Protein AF-A0AAJ0UGJ3-F1 (afdb_monomer_lite)

Radius of gyration: 29.84 Å; chains: 1; bounding box: 65×27×84 Å

Sequence (105 aa):
MFNHPEITAAAIIGGCTIVASVIAALAAAIIGKQFRNQELLKSDLKEALSDIEFLLHVEKEHGEIHRENFGQSKIRVVRAKVKQAGFFWSQRFTPGRAKNLRSIM

Structure (mmCIF, N/CA/C/O backbone):
data_AF-A0AAJ0UGJ3-F1
#
_entry.id   AF-A0AAJ0UGJ3-F1
#
loop_
_atom_site.group_PDB
_atom_site.id
_atom_site.type_symbol
_atom_site.label_atom_id
_atom_site.label_alt_id
_atom_site.label_comp_id
_atom_site.label_asym_id
_atom_site.label_entity_id
_atom_site.label_seq_id
_atom_site.pdbx_PDB_ins_code
_atom_site.Cartn_x
_atom_site.Cartn_y
_atom_site.Cartn_z
_atom_site.occupancy
_atom_site.B_iso_or_equiv
_atom_site.auth_seq_id
_atom_site.auth_comp_id
_atom_site.auth_asym_id
_atom_site.auth_atom_id
_atom_site.pdbx_PDB_model_num
ATOM 1 N N . MET A 1 1 ? 39.601 -6.657 -56.719 1.00 51.56 1 MET A N 1
ATOM 2 C CA . MET A 1 1 ? 38.238 -6.236 -56.326 1.00 51.56 1 MET A CA 1
ATOM 3 C C . MET A 1 1 ? 38.067 -6.040 -54.808 1.00 51.56 1 MET A C 1
ATOM 5 O O . MET A 1 1 ? 36.960 -5.771 -54.382 1.00 51.56 1 MET A O 1
ATOM 9 N N . PHE A 1 2 ? 39.136 -6.035 -53.997 1.00 54.94 2 PHE A N 1
ATOM 10 C CA . PHE A 1 2 ? 39.098 -5.554 -52.605 1.00 54.94 2 PHE A CA 1
ATOM 11 C C . PHE A 1 2 ? 40.449 -4.907 -52.260 1.00 54.94 2 PHE A C 1
ATOM 13 O O . PHE A 1 2 ? 41.313 -5.585 -51.734 1.00 54.94 2 PHE A O 1
ATOM 20 N N . ASN A 1 3 ? 40.678 -3.648 -52.647 1.00 58.25 3 ASN A N 1
ATOM 21 C CA . ASN A 1 3 ? 41.900 -2.889 -52.303 1.00 58.25 3 ASN A CA 1
ATOM 22 C C . ASN A 1 3 ? 41.591 -1.392 -52.079 1.00 58.25 3 ASN A C 1
ATOM 24 O O . ASN A 1 3 ? 42.433 -0.537 -52.325 1.00 58.25 3 ASN A O 1
ATOM 28 N N . HIS A 1 4 ? 40.368 -1.079 -51.640 1.00 64.69 4 HIS A N 1
ATOM 29 C CA . HIS A 1 4 ? 39.954 0.278 -51.278 1.00 64.69 4 HIS A CA 1
ATOM 30 C C . HIS A 1 4 ? 39.669 0.303 -49.776 1.00 64.69 4 HIS A C 1
ATOM 32 O O . HIS A 1 4 ? 38.556 -0.060 -49.373 1.00 64.69 4 HIS A O 1
ATOM 38 N N . PRO A 1 5 ? 40.673 0.640 -48.943 1.00 74.31 5 PRO A N 1
ATOM 39 C CA . PRO A 1 5 ? 40.541 0.617 -47.488 1.00 74.31 5 PRO A CA 1
ATOM 40 C C . PRO A 1 5 ? 39.367 1.483 -47.007 1.00 74.31 5 PRO A C 1
ATOM 42 O O . PRO A 1 5 ? 38.689 1.115 -46.047 1.00 74.31 5 PRO A O 1
ATOM 45 N N . GLU A 1 6 ? 39.053 2.559 -47.732 1.00 80.25 6 GLU A N 1
ATOM 46 C CA . GLU A 1 6 ? 37.881 3.410 -47.527 1.00 80.25 6 GLU A CA 1
ATOM 47 C C . GLU A 1 6 ? 36.536 2.661 -47.606 1.00 80.25 6 GLU A C 1
ATOM 49 O O . GLU A 1 6 ? 35.673 2.869 -46.752 1.00 80.25 6 GLU A O 1
ATOM 54 N N . ILE A 1 7 ? 36.350 1.747 -48.566 1.00 77.75 7 ILE A N 1
ATOM 55 C CA . ILE A 1 7 ? 35.082 1.015 -48.748 1.00 77.75 7 ILE A CA 1
ATOM 56 C C . ILE A 1 7 ? 34.905 -0.027 -47.639 1.00 77.75 7 ILE A C 1
ATOM 58 O O . ILE A 1 7 ? 33.819 -0.171 -47.077 1.00 77.75 7 ILE A O 1
ATOM 62 N N . THR A 1 8 ? 35.982 -0.727 -47.274 1.00 77.00 8 THR A N 1
ATOM 63 C CA . THR A 1 8 ? 35.961 -1.691 -46.165 1.00 77.00 8 THR A CA 1
ATOM 64 C C . THR A 1 8 ? 35.749 -1.009 -44.816 1.00 77.00 8 THR A C 1
ATOM 66 O O . THR A 1 8 ? 34.979 -1.509 -43.998 1.00 77.00 8 THR A O 1
ATOM 69 N N . ALA A 1 9 ? 36.363 0.157 -44.594 1.00 77.88 9 ALA A N 1
ATOM 70 C CA . ALA A 1 9 ? 36.169 0.933 -43.375 1.00 77.88 9 ALA A CA 1
ATOM 71 C C . ALA A 1 9 ? 34.728 1.445 -43.263 1.00 77.88 9 ALA A C 1
ATOM 73 O O . ALA A 1 9 ? 34.108 1.287 -42.214 1.00 77.88 9 ALA A O 1
ATOM 74 N N . ALA A 1 10 ? 34.161 1.984 -44.348 1.00 80.12 10 ALA A N 1
ATOM 75 C CA . ALA A 1 10 ? 32.776 2.446 -44.374 1.00 80.12 10 ALA A CA 1
ATOM 76 C C . ALA A 1 10 ? 31.776 1.311 -44.090 1.00 80.12 10 ALA A C 1
ATOM 78 O O . ALA A 1 10 ? 30.838 1.499 -43.316 1.00 80.12 10 ALA A O 1
ATOM 79 N N . ALA A 1 11 ? 32.002 0.119 -44.654 1.00 77.75 11 ALA A N 1
ATOM 80 C CA . ALA A 1 11 ? 31.159 -1.049 -44.405 1.00 77.75 11 ALA A CA 1
ATOM 81 C C . ALA A 1 11 ? 31.224 -1.521 -42.940 1.00 77.75 11 ALA A C 1
ATOM 83 O O . ALA A 1 11 ? 30.188 -1.808 -42.339 1.00 77.75 11 ALA A O 1
ATOM 84 N N . ILE A 1 12 ? 32.422 -1.557 -42.344 1.00 81.12 12 ILE A N 1
ATOM 85 C CA . ILE A 1 12 ? 32.609 -1.940 -40.937 1.00 81.12 12 ILE A CA 1
ATOM 86 C C . ILE A 1 12 ? 31.976 -0.903 -40.006 1.00 81.12 12 ILE A C 1
ATOM 88 O O . ILE A 1 12 ? 31.228 -1.270 -39.103 1.00 81.12 12 ILE A O 1
ATOM 92 N N . ILE A 1 13 ? 32.230 0.388 -40.234 1.00 83.12 13 ILE A N 1
ATOM 93 C CA . ILE A 1 13 ? 31.678 1.471 -39.412 1.00 83.12 13 ILE A CA 1
ATOM 94 C C . ILE A 1 13 ? 30.151 1.468 -39.499 1.00 83.12 13 ILE A C 1
ATOM 96 O O . ILE A 1 13 ? 29.490 1.452 -38.463 1.00 83.12 13 ILE A O 1
ATOM 100 N N . GLY A 1 14 ? 29.590 1.397 -40.711 1.00 78.50 14 GLY A N 1
ATOM 101 C CA . GLY A 1 14 ? 28.144 1.324 -40.917 1.00 78.50 14 GLY A CA 1
ATOM 102 C C . GLY A 1 14 ? 27.510 0.124 -40.209 1.00 78.50 14 GLY A C 1
ATOM 103 O O . GLY A 1 14 ? 26.506 0.281 -39.513 1.00 78.50 14 GLY A O 1
ATOM 104 N N . GLY A 1 15 ? 28.132 -1.057 -40.302 1.00 77.69 15 GLY A N 1
ATOM 105 C CA . GLY A 1 15 ? 27.693 -2.253 -39.578 1.00 77.69 15 GLY A CA 1
ATOM 106 C C . GLY A 1 15 ? 27.736 -2.081 -38.056 1.00 77.69 15 GLY A C 1
ATOM 107 O O . GLY A 1 15 ? 26.755 -2.371 -37.369 1.00 77.69 15 GLY A O 1
ATOM 108 N N . CYS A 1 16 ? 28.833 -1.540 -37.520 1.00 79.88 16 CYS A N 1
ATOM 109 C CA . CYS A 1 16 ? 28.991 -1.274 -36.090 1.00 79.88 16 CYS A CA 1
ATOM 110 C C . CYS A 1 16 ? 27.965 -0.264 -35.559 1.00 79.88 16 CYS A C 1
ATOM 112 O O . CYS A 1 16 ? 27.436 -0.455 -34.466 1.00 79.88 16 CYS A O 1
ATOM 114 N N . THR A 1 17 ? 27.637 0.786 -36.317 1.00 85.44 17 THR A N 1
ATOM 115 C CA . THR A 1 17 ? 26.633 1.783 -35.912 1.00 85.44 17 THR A CA 1
ATOM 116 C C . THR A 1 17 ? 25.231 1.179 -35.826 1.00 85.44 17 THR A C 1
ATOM 118 O O . THR A 1 17 ? 24.498 1.453 -34.872 1.00 85.44 17 THR A O 1
ATOM 121 N N . ILE A 1 18 ? 24.865 0.307 -36.770 1.00 85.88 18 ILE A N 1
ATOM 122 C CA . ILE A 1 18 ? 23.572 -0.388 -36.741 1.00 85.88 18 ILE A CA 1
ATOM 123 C C . ILE A 1 18 ? 23.496 -1.289 -35.505 1.00 85.88 18 ILE A C 1
ATOM 125 O O . ILE A 1 18 ? 22.551 -1.184 -34.727 1.00 85.88 18 ILE A O 1
ATOM 129 N N . VAL A 1 19 ? 24.522 -2.102 -35.252 1.00 86.00 19 VAL A N 1
ATOM 130 C CA . VAL A 1 19 ? 24.551 -2.988 -34.077 1.00 86.00 19 VAL A CA 1
ATOM 131 C C . VAL A 1 19 ? 24.521 -2.189 -32.768 1.00 86.00 19 VAL A C 1
ATOM 133 O O . VAL A 1 19 ? 23.750 -2.517 -31.865 1.00 86.00 19 VAL A O 1
ATOM 136 N N . ALA A 1 20 ? 25.289 -1.101 -32.670 1.00 87.38 20 ALA A N 1
ATOM 137 C CA . ALA A 1 20 ? 25.303 -0.239 -31.491 1.00 87.38 20 ALA A CA 1
ATOM 138 C C . ALA A 1 20 ? 23.930 0.396 -31.212 1.00 87.38 20 ALA A C 1
ATOM 140 O O . ALA A 1 20 ? 23.488 0.425 -30.063 1.00 87.38 20 ALA A O 1
ATOM 141 N N . SER A 1 21 ? 23.226 0.857 -32.250 1.00 88.69 21 SER A N 1
ATOM 142 C CA . SER A 1 21 ? 21.887 1.441 -32.093 1.00 88.69 21 SER A CA 1
ATOM 143 C C . SER A 1 21 ? 20.841 0.414 -31.649 1.00 88.69 21 SER A C 1
ATOM 145 O O . SER A 1 21 ? 20.018 0.720 -30.787 1.00 88.69 21 SER A O 1
ATOM 147 N N . VAL A 1 22 ? 20.918 -0.827 -32.144 1.00 90.00 22 VAL A N 1
ATOM 148 C CA . VAL A 1 22 ? 20.054 -1.930 -31.693 1.00 90.00 22 VAL A CA 1
ATOM 149 C C . VAL A 1 22 ? 20.295 -2.244 -30.214 1.00 90.00 22 VAL A C 1
ATOM 151 O O . VAL A 1 22 ? 19.339 -2.364 -29.448 1.00 90.00 22 VAL A O 1
ATOM 154 N N . ILE A 1 23 ? 21.556 -2.316 -29.782 1.00 88.62 23 ILE A N 1
ATOM 155 C CA . ILE A 1 23 ? 21.903 -2.563 -28.374 1.00 88.62 23 ILE A CA 1
ATOM 156 C C . ILE A 1 23 ? 21.406 -1.419 -27.480 1.00 88.62 23 ILE A C 1
ATOM 158 O O . ILE A 1 23 ? 20.802 -1.674 -26.438 1.00 88.62 23 ILE A O 1
ATOM 162 N N . ALA A 1 24 ? 21.601 -0.165 -27.894 1.00 88.62 24 ALA A N 1
ATOM 163 C CA . ALA A 1 24 ? 21.127 1.000 -27.151 1.00 88.62 24 ALA A CA 1
ATOM 164 C C . ALA A 1 24 ? 19.593 1.025 -27.024 1.00 88.62 24 ALA A C 1
ATOM 166 O O . ALA A 1 24 ? 19.070 1.281 -25.939 1.00 88.62 24 ALA A O 1
ATOM 167 N N . ALA A 1 25 ? 18.868 0.696 -28.097 1.00 89.62 25 ALA A N 1
ATOM 168 C CA . ALA A 1 25 ? 17.409 0.612 -28.080 1.00 89.62 25 ALA A CA 1
ATOM 169 C C . ALA A 1 25 ? 16.908 -0.496 -27.139 1.00 89.62 25 ALA A C 1
ATOM 171 O O . ALA A 1 25 ? 15.976 -0.278 -26.363 1.00 89.62 25 ALA A O 1
ATOM 172 N N . LEU A 1 26 ? 17.557 -1.666 -27.152 1.00 86.88 26 LEU A N 1
ATOM 173 C CA . LEU A 1 26 ? 17.239 -2.764 -26.236 1.00 86.88 26 LEU A CA 1
ATOM 174 C C . LEU A 1 26 ? 17.512 -2.382 -24.776 1.00 86.88 26 LEU A C 1
ATOM 176 O O . LEU A 1 26 ? 16.669 -2.629 -23.911 1.00 86.88 26 LEU A O 1
ATOM 180 N N . ALA A 1 27 ? 18.646 -1.735 -24.497 1.00 85.62 27 ALA A N 1
ATOM 181 C CA . ALA A 1 27 ? 18.975 -1.251 -23.160 1.00 85.62 27 ALA A CA 1
ATOM 182 C C . ALA A 1 27 ? 17.935 -0.235 -22.660 1.00 85.62 27 ALA A C 1
ATOM 184 O O . ALA A 1 27 ? 17.404 -0.389 -21.559 1.00 85.62 27 ALA A O 1
ATOM 185 N N . ALA A 1 28 ? 17.572 0.749 -23.488 1.00 85.94 28 ALA A N 1
ATOM 186 C CA . ALA A 1 28 ? 16.547 1.737 -23.163 1.00 85.94 28 ALA A CA 1
ATOM 187 C C . ALA A 1 28 ? 15.171 1.092 -22.918 1.00 85.94 28 ALA A C 1
ATOM 189 O O . ALA A 1 28 ? 14.470 1.482 -21.986 1.00 85.94 28 ALA A O 1
ATOM 190 N N . ALA A 1 29 ? 14.799 0.070 -23.694 1.00 85.12 29 ALA A N 1
ATOM 191 C CA . ALA A 1 29 ? 13.538 -0.648 -23.515 1.00 85.12 29 ALA A CA 1
ATOM 192 C C . ALA A 1 29 ? 13.484 -1.425 -22.186 1.00 85.12 29 ALA A C 1
ATOM 194 O O . ALA A 1 29 ? 12.471 -1.383 -21.481 1.00 85.12 29 ALA A O 1
ATOM 195 N N . ILE A 1 30 ? 14.571 -2.112 -21.818 1.00 85.94 30 ILE A N 1
ATOM 196 C CA . ILE A 1 30 ? 14.662 -2.865 -20.556 1.00 85.94 30 ILE A CA 1
ATOM 197 C C . ILE A 1 30 ? 14.619 -1.907 -19.363 1.00 85.94 30 ILE A C 1
ATOM 199 O O . ILE A 1 30 ? 13.829 -2.103 -18.436 1.00 85.94 30 ILE A O 1
ATOM 203 N N . ILE A 1 31 ? 15.431 -0.852 -19.411 1.00 85.88 31 ILE A N 1
ATOM 204 C CA . ILE A 1 31 ? 15.518 0.159 -18.358 1.00 85.88 31 ILE A CA 1
ATOM 205 C C . ILE A 1 31 ? 14.176 0.889 -18.212 1.00 85.88 31 ILE A C 1
ATOM 207 O O . ILE A 1 31 ? 13.645 0.994 -17.106 1.00 85.88 31 ILE A O 1
ATOM 211 N N . GLY A 1 32 ? 13.562 1.307 -19.322 1.00 80.62 32 GLY A N 1
ATOM 212 C CA . GLY A 1 32 ? 12.257 1.968 -19.323 1.00 80.62 32 GLY A CA 1
ATOM 213 C C . GLY A 1 32 ? 11.148 1.100 -18.724 1.00 80.62 32 GLY A C 1
ATOM 214 O O . GLY A 1 32 ? 10.324 1.592 -17.952 1.00 80.62 32 GLY A O 1
ATOM 215 N N . LYS A 1 33 ? 11.152 -0.214 -18.997 1.00 79.69 33 LYS A N 1
ATOM 216 C CA . LYS A 1 33 ? 10.201 -1.152 -18.378 1.00 79.69 33 LYS A CA 1
ATOM 217 C C . LYS A 1 33 ? 10.398 -1.250 -16.863 1.00 79.69 33 LYS A C 1
ATOM 219 O O . LYS A 1 33 ? 9.406 -1.294 -16.138 1.00 79.69 33 LYS A O 1
ATOM 224 N N . GLN A 1 34 ? 11.643 -1.275 -16.381 1.00 83.62 34 GLN A N 1
ATOM 225 C CA . GLN A 1 34 ? 11.919 -1.302 -14.942 1.00 83.62 34 GLN A CA 1
ATOM 226 C C . GLN A 1 34 ? 11.450 -0.023 -14.248 1.00 83.62 34 GLN A C 1
ATOM 228 O O . GLN A 1 34 ? 10.755 -0.118 -13.239 1.00 83.62 34 GLN A O 1
ATOM 233 N N . PHE A 1 35 ? 11.757 1.151 -14.806 1.00 82.50 35 PHE A N 1
ATOM 234 C CA . PHE A 1 35 ? 11.309 2.426 -14.241 1.00 82.50 35 PHE A CA 1
ATOM 235 C C . PHE A 1 35 ? 9.785 2.529 -14.188 1.00 82.50 35 PHE A C 1
ATOM 237 O O . PHE A 1 35 ? 9.236 2.841 -13.134 1.00 82.50 35 PHE A O 1
ATOM 244 N N . ARG A 1 36 ? 9.092 2.168 -15.275 1.00 82.62 36 ARG A N 1
ATOM 245 C CA . ARG A 1 36 ? 7.624 2.172 -15.302 1.00 82.62 36 ARG A CA 1
ATOM 246 C C . ARG A 1 36 ? 7.031 1.219 -14.267 1.00 82.62 36 ARG A C 1
ATOM 248 O O . ARG A 1 36 ? 6.105 1.589 -13.559 1.00 82.62 36 ARG A O 1
ATOM 255 N N . ASN A 1 37 ? 7.568 0.005 -14.149 1.00 83.75 37 ASN A N 1
ATOM 256 C CA . ASN A 1 37 ? 7.097 -0.941 -13.138 1.00 83.75 37 ASN A CA 1
ATOM 257 C C . ASN A 1 37 ? 7.328 -0.413 -11.715 1.00 83.75 37 ASN A C 1
ATOM 259 O O . ASN A 1 37 ? 6.467 -0.588 -10.862 1.00 83.75 37 ASN A O 1
ATOM 263 N N . GLN A 1 38 ? 8.457 0.251 -11.450 1.00 85.81 38 GLN A N 1
ATOM 264 C CA . GLN A 1 38 ? 8.706 0.877 -10.149 1.00 85.81 38 GLN A CA 1
ATOM 265 C C . GLN A 1 38 ? 7.734 2.021 -9.860 1.00 85.81 38 GLN A C 1
ATOM 267 O O . GLN A 1 38 ? 7.292 2.162 -8.725 1.00 85.81 38 GLN A O 1
ATOM 272 N N . GLU A 1 39 ? 7.414 2.841 -10.856 1.00 86.62 39 GLU A N 1
ATOM 273 C CA . GLU A 1 39 ? 6.466 3.943 -10.707 1.00 86.62 39 GLU A CA 1
ATOM 274 C C . GLU A 1 39 ? 5.049 3.433 -10.430 1.00 86.62 39 GLU A C 1
ATOM 276 O O . GLU A 1 39 ? 4.406 3.912 -9.498 1.00 86.62 39 GLU A O 1
ATOM 281 N N . LEU A 1 40 ? 4.619 2.388 -11.144 1.00 87.38 40 LEU A N 1
ATOM 282 C CA . LEU A 1 40 ? 3.356 1.696 -10.875 1.00 87.38 40 LEU A CA 1
ATOM 283 C C . LEU A 1 40 ? 3.331 1.118 -9.454 1.00 87.38 40 LEU A C 1
ATOM 285 O O . LEU A 1 40 ? 2.438 1.449 -8.686 1.00 87.38 40 LEU A O 1
ATOM 289 N N . LEU A 1 41 ? 4.365 0.371 -9.045 1.00 88.06 41 LEU A N 1
ATOM 290 C CA . LEU A 1 41 ? 4.452 -0.165 -7.679 1.00 88.06 41 LEU A CA 1
ATOM 291 C C . LEU A 1 41 ? 4.442 0.937 -6.608 1.00 88.06 41 LEU A C 1
ATOM 293 O O . LEU A 1 41 ? 3.879 0.745 -5.532 1.00 88.06 41 LEU A O 1
ATOM 297 N N . LYS A 1 42 ? 5.081 2.085 -6.866 1.00 84.75 42 LYS A N 1
ATOM 298 C CA . LYS A 1 42 ? 5.053 3.239 -5.954 1.00 84.75 42 LYS A CA 1
ATOM 299 C C . LYS A 1 42 ? 3.656 3.850 -5.871 1.00 84.75 42 LYS A C 1
ATOM 301 O O . LYS A 1 42 ? 3.254 4.248 -4.780 1.00 84.75 42 LYS A O 1
ATOM 306 N N . SER A 1 43 ? 2.945 3.927 -6.995 1.00 85.88 43 SER A N 1
ATOM 307 C CA . SER A 1 43 ? 1.560 4.397 -7.046 1.00 85.88 43 SER A CA 1
ATOM 308 C C . SER A 1 43 ? 0.645 3.475 -6.245 1.00 85.88 43 SER A C 1
ATOM 310 O O . SER A 1 43 ? -0.005 3.940 -5.311 1.00 85.88 43 SER A O 1
ATOM 312 N N . ASP A 1 44 ? 0.694 2.170 -6.518 1.00 84.81 44 ASP A N 1
ATOM 313 C CA . ASP A 1 44 ? -0.110 1.159 -5.826 1.00 84.81 44 ASP A CA 1
ATOM 314 C C . ASP A 1 44 ? 0.184 1.154 -4.319 1.00 84.81 44 ASP A C 1
ATOM 316 O O . ASP A 1 44 ? -0.719 1.090 -3.487 1.00 84.81 44 ASP A O 1
ATOM 320 N N . LEU A 1 45 ? 1.462 1.282 -3.937 1.00 85.62 45 LEU A N 1
ATOM 321 C CA . LEU A 1 45 ? 1.852 1.392 -2.533 1.00 85.62 45 LEU A CA 1
ATOM 322 C C . LEU A 1 45 ? 1.275 2.656 -1.888 1.00 85.62 45 LEU A C 1
ATOM 324 O O . LEU A 1 45 ? 0.810 2.599 -0.751 1.00 85.62 45 LEU A O 1
ATOM 328 N N . LYS A 1 46 ? 1.318 3.800 -2.578 1.00 83.75 46 LYS A N 1
ATOM 329 C CA . LYS A 1 46 ? 0.769 5.060 -2.064 1.00 83.75 46 LYS A CA 1
ATOM 330 C C . LYS A 1 46 ? -0.741 4.956 -1.850 1.00 83.75 46 LYS A C 1
ATOM 332 O O . LYS A 1 46 ? -1.221 5.400 -0.808 1.00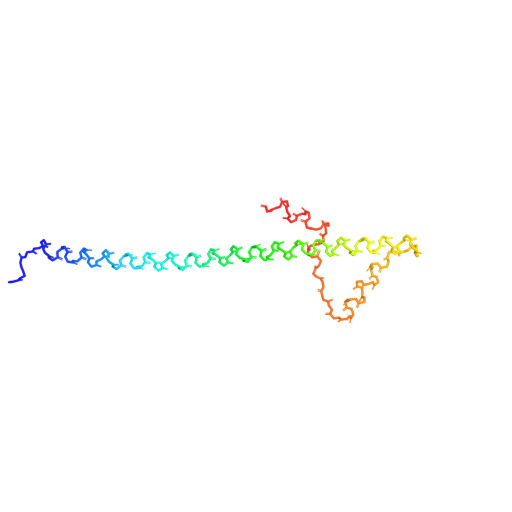 83.75 46 LYS A O 1
ATOM 337 N N . GLU A 1 47 ? -1.459 4.364 -2.798 1.00 83.50 47 GLU A N 1
ATOM 338 C CA . GLU A 1 47 ? -2.900 4.120 -2.705 1.00 83.50 47 GLU A CA 1
ATOM 339 C C . GLU A 1 47 ? -3.223 3.189 -1.530 1.00 83.50 47 GLU A C 1
ATOM 341 O O . GLU A 1 47 ? -3.956 3.578 -0.622 1.00 83.50 47 GLU A O 1
ATOM 346 N N . ALA A 1 48 ? -2.543 2.043 -1.432 1.00 84.75 48 ALA A N 1
ATOM 347 C CA . ALA A 1 48 ? -2.720 1.110 -0.322 1.00 84.75 48 ALA A CA 1
ATOM 348 C C . ALA A 1 48 ? -2.415 1.740 1.052 1.00 84.75 48 ALA A C 1
ATOM 350 O O . ALA A 1 48 ? -3.099 1.463 2.038 1.00 84.75 48 ALA A O 1
ATOM 351 N N . LEU A 1 49 ? -1.390 2.595 1.149 1.00 84.25 49 LEU A N 1
ATOM 352 C CA . LEU A 1 49 ? -1.081 3.318 2.386 1.00 84.25 49 LEU A CA 1
ATOM 353 C C . LEU A 1 49 ? -2.167 4.336 2.748 1.00 84.25 49 LEU A C 1
ATOM 355 O O . LEU A 1 49 ? -2.492 4.462 3.930 1.00 84.25 49 LEU A O 1
ATOM 359 N N . SER A 1 50 ? -2.722 5.034 1.755 1.00 82.31 50 SER A N 1
ATOM 360 C CA . SER A 1 50 ? -3.840 5.964 1.938 1.00 82.31 50 SER A CA 1
ATOM 361 C C . SER A 1 50 ? -5.087 5.237 2.441 1.00 82.31 50 SER A C 1
ATOM 363 O O . SER A 1 50 ? -5.706 5.674 3.411 1.00 82.31 50 SER A O 1
ATOM 365 N N . ASP A 1 51 ? -5.409 4.084 1.859 1.00 86.81 51 ASP A N 1
ATOM 366 C CA . ASP A 1 51 ? -6.551 3.270 2.277 1.00 86.81 51 ASP A CA 1
ATOM 367 C C . ASP A 1 51 ? -6.379 2.727 3.697 1.00 86.81 51 ASP A C 1
ATOM 369 O O . ASP A 1 51 ? -7.299 2.785 4.514 1.00 86.81 51 ASP A O 1
ATOM 373 N N . ILE A 1 52 ? -5.179 2.249 4.041 1.00 86.62 52 ILE A N 1
ATOM 374 C CA . ILE A 1 52 ? -4.868 1.825 5.412 1.00 86.62 52 ILE A CA 1
ATOM 375 C C . ILE A 1 52 ? -5.025 3.000 6.387 1.00 86.62 52 ILE A C 1
ATOM 377 O O . ILE A 1 52 ? -5.589 2.826 7.469 1.00 86.62 52 ILE A O 1
ATOM 381 N N . GLU A 1 53 ? -4.546 4.194 6.027 1.00 84.69 53 GLU A N 1
ATOM 382 C CA . GLU A 1 53 ? -4.698 5.402 6.842 1.00 84.69 53 GLU A CA 1
ATOM 383 C C . GLU A 1 53 ? -6.176 5.758 7.048 1.00 84.69 53 GLU A C 1
ATOM 385 O O . GLU A 1 53 ? -6.582 6.026 8.183 1.00 84.69 53 GLU A O 1
ATOM 390 N N . PHE A 1 54 ? -6.991 5.687 5.996 1.00 86.69 54 PHE A N 1
ATOM 391 C CA . PHE A 1 54 ? -8.435 5.886 6.076 1.00 86.69 54 PHE A CA 1
ATOM 392 C C . PHE A 1 54 ? -9.101 4.865 7.009 1.00 86.69 54 PHE A C 1
ATOM 394 O O . PHE A 1 54 ? -9.790 5.254 7.952 1.00 86.69 54 PHE A O 1
ATOM 401 N N . LEU A 1 55 ? -8.843 3.565 6.826 1.00 88.50 55 LEU A N 1
ATOM 402 C CA . LEU A 1 55 ? -9.422 2.500 7.656 1.00 88.50 55 LEU A CA 1
ATOM 403 C C . LEU A 1 55 ? -9.049 2.636 9.138 1.00 88.50 55 LEU A C 1
ATOM 405 O O . LEU A 1 55 ? -9.856 2.334 10.018 1.00 88.50 55 LEU A O 1
ATOM 409 N N . LEU A 1 56 ? -7.844 3.124 9.434 1.00 87.38 56 LEU A N 1
ATOM 410 C CA . LEU A 1 56 ? -7.413 3.381 10.809 1.00 87.38 56 LEU A CA 1
ATOM 411 C C . LEU A 1 56 ? -8.131 4.573 11.440 1.00 87.38 56 LEU A C 1
ATOM 413 O O . LEU A 1 56 ? -8.401 4.547 12.643 1.00 87.38 56 LEU A O 1
ATOM 417 N N . HIS A 1 57 ? -8.459 5.597 10.652 1.00 87.56 57 HIS A N 1
ATOM 418 C CA . HIS A 1 57 ? -9.315 6.688 11.111 1.00 87.56 57 HIS A CA 1
ATOM 419 C C . HIS A 1 57 ? -10.753 6.209 11.323 1.00 87.56 57 HIS A C 1
ATOM 421 O O . HIS A 1 57 ? -11.321 6.500 12.371 1.00 87.56 57 HIS A O 1
ATOM 427 N N . VAL A 1 58 ? -11.302 5.396 10.414 1.00 89.19 58 VAL A N 1
ATOM 428 C CA . VAL A 1 58 ? -12.626 4.774 10.591 1.00 89.19 58 VAL A CA 1
ATOM 429 C C . VAL A 1 58 ? -12.683 3.963 11.884 1.00 89.19 58 VAL A C 1
ATOM 431 O O . VAL A 1 58 ? -13.621 4.113 12.660 1.00 89.19 58 VAL A O 1
ATOM 434 N N . GLU A 1 59 ? -11.671 3.138 12.169 1.00 89.44 59 GLU A N 1
ATOM 435 C CA . GLU A 1 59 ? -11.618 2.362 13.413 1.00 89.44 59 GLU A CA 1
ATOM 436 C C . GLU A 1 59 ? -11.586 3.263 14.657 1.00 89.44 59 GLU A C 1
ATOM 438 O O . GLU A 1 59 ? -12.233 2.957 15.664 1.00 89.44 59 GLU A O 1
ATOM 443 N N . LYS A 1 60 ? -10.840 4.373 14.596 1.00 88.44 60 LYS A N 1
ATOM 444 C CA . LYS A 1 60 ? -10.763 5.352 15.684 1.00 88.44 60 LYS A CA 1
ATOM 445 C C . LYS A 1 60 ? -12.128 5.992 15.938 1.00 88.44 60 LYS A C 1
ATOM 447 O O . LYS A 1 60 ? -12.597 5.933 17.071 1.00 88.44 60 LYS A O 1
ATOM 452 N N . GLU A 1 61 ? -12.765 6.536 14.905 1.00 92.00 61 GLU A N 1
ATOM 453 C CA . GLU A 1 61 ? -14.085 7.170 15.011 1.00 92.00 61 GLU A CA 1
ATOM 454 C C . GLU A 1 61 ? -15.147 6.167 15.471 1.00 92.00 61 GLU A C 1
ATOM 456 O O . GLU A 1 61 ? -15.913 6.440 16.389 1.00 92.00 61 GLU A O 1
ATOM 461 N N . HIS A 1 62 ? -15.131 4.945 14.934 1.00 89.12 62 HIS A N 1
ATOM 462 C CA . HIS A 1 62 ? -16.031 3.879 15.370 1.00 89.12 62 HIS A CA 1
ATOM 463 C C . HIS A 1 62 ? -15.856 3.539 16.857 1.00 89.12 62 HIS A C 1
ATOM 465 O O . HIS A 1 62 ? -16.828 3.232 17.554 1.00 89.12 62 HIS A O 1
ATOM 471 N N . GLY A 1 63 ? -14.622 3.606 17.360 1.00 91.38 63 GLY A N 1
ATOM 472 C CA . GLY A 1 63 ? -14.339 3.470 18.780 1.00 91.38 63 GLY A CA 1
ATOM 473 C C . GLY A 1 63 ? -14.825 4.650 19.617 1.00 91.38 63 GLY A C 1
ATOM 474 O O . GLY A 1 63 ? -15.330 4.424 20.71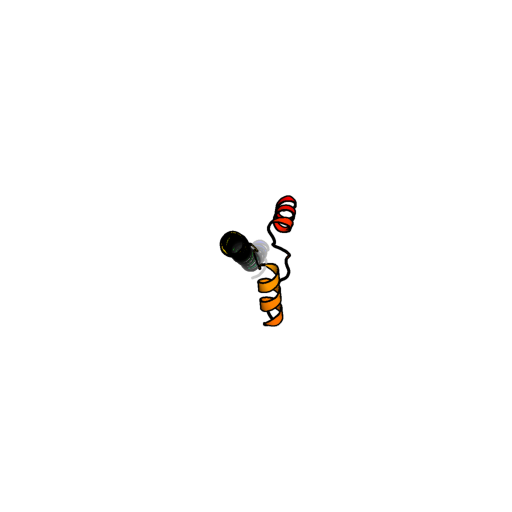2 1.00 91.38 63 GLY A O 1
ATOM 475 N N . GLU A 1 64 ? -14.711 5.888 19.142 1.00 91.69 64 GLU A N 1
ATOM 476 C CA . GLU A 1 64 ? -15.260 7.043 19.864 1.00 91.69 64 GLU A CA 1
ATOM 477 C C . GLU A 1 64 ? -16.792 7.002 19.907 1.00 91.69 64 GLU A C 1
ATOM 479 O O . GLU A 1 64 ? -17.356 7.100 20.992 1.00 91.69 64 GLU A O 1
ATOM 484 N N . ILE A 1 65 ? -17.458 6.645 18.804 1.00 91.88 65 ILE A N 1
ATOM 485 C CA . ILE A 1 65 ? -18.911 6.394 18.772 1.00 91.88 65 ILE A CA 1
ATOM 486 C C . ILE A 1 65 ? -19.311 5.326 19.802 1.00 91.88 65 ILE A C 1
ATOM 488 O O . ILE A 1 65 ? -20.314 5.454 20.506 1.00 91.88 65 ILE A O 1
ATOM 492 N N . HIS A 1 66 ? -18.532 4.248 19.929 1.00 91.31 66 HIS A N 1
ATOM 493 C CA . HIS A 1 66 ? -18.783 3.234 20.955 1.00 91.31 66 HIS A CA 1
ATOM 494 C C . HIS A 1 66 ? -18.563 3.767 22.373 1.00 91.31 66 HIS A C 1
ATOM 496 O O . HIS A 1 66 ? -19.291 3.386 23.292 1.00 91.31 66 HIS A O 1
ATOM 502 N N . ARG A 1 67 ? -17.572 4.641 22.565 1.00 91.19 67 ARG A N 1
ATOM 503 C CA . ARG A 1 67 ? -17.298 5.266 23.858 1.00 91.19 67 ARG A CA 1
ATOM 504 C C . ARG A 1 67 ? -18.428 6.196 24.277 1.00 91.19 67 ARG A C 1
ATOM 506 O O . ARG A 1 67 ? -18.850 6.118 25.423 1.00 91.19 67 ARG A O 1
ATOM 513 N N . GLU A 1 68 ? -18.931 7.011 23.362 1.00 90.75 68 GLU A N 1
ATOM 514 C CA . GLU A 1 68 ? -20.046 7.928 23.601 1.00 90.75 68 GLU A CA 1
ATOM 515 C C . GLU A 1 68 ? -21.333 7.170 23.945 1.00 90.75 68 GLU A C 1
ATOM 517 O O . GLU A 1 68 ? -22.007 7.506 24.914 1.00 90.75 68 GLU A O 1
ATOM 522 N N . ASN A 1 69 ? -21.629 6.087 23.221 1.00 89.31 69 ASN A N 1
ATOM 523 C CA . ASN A 1 69 ? -22.869 5.329 23.410 1.00 89.31 69 ASN A CA 1
ATOM 524 C C . ASN A 1 69 ? -22.824 4.313 24.567 1.00 89.31 69 ASN A C 1
ATOM 526 O O . ASN A 1 69 ? -23.855 4.005 25.159 1.00 89.31 69 ASN A O 1
ATOM 530 N N . PHE A 1 70 ? -21.651 3.747 24.878 1.00 87.81 70 PHE A N 1
ATOM 531 C CA . PHE A 1 70 ? -21.516 2.606 25.802 1.00 87.81 70 PHE A 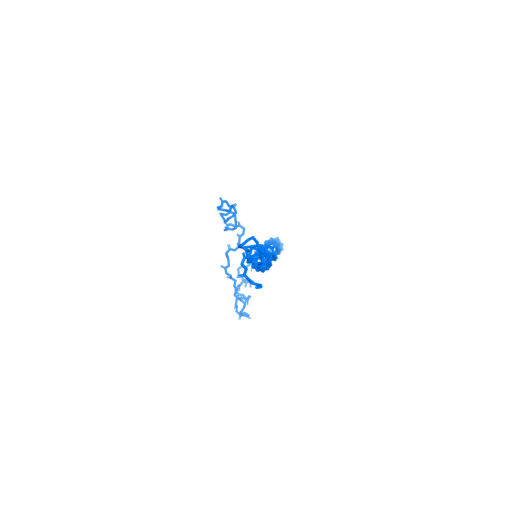CA 1
ATOM 532 C C . PHE A 1 70 ? -20.437 2.797 26.882 1.00 87.81 70 PHE A C 1
ATOM 534 O O . PHE A 1 70 ? -20.083 1.841 27.574 1.00 87.81 70 PHE A O 1
ATOM 541 N N . GLY A 1 71 ? -19.856 3.994 27.001 1.00 88.38 71 GLY A N 1
ATOM 542 C CA . GLY A 1 71 ? -18.801 4.330 27.966 1.00 88.38 71 GLY A CA 1
ATOM 543 C C . GLY A 1 71 ? -17.425 3.717 27.668 1.00 88.38 71 GLY A C 1
ATOM 544 O O . GLY A 1 71 ? -16.474 3.943 28.415 1.00 88.38 71 GLY A O 1
ATOM 545 N N . GLN A 1 72 ? -17.284 2.921 26.600 1.00 85.81 72 GLN A N 1
ATOM 546 C CA . GLN A 1 72 ? -16.042 2.223 26.244 1.00 85.81 72 GLN A CA 1
ATOM 547 C C . GLN A 1 72 ? -15.882 2.078 24.727 1.00 85.81 72 GLN A C 1
ATOM 549 O O . GLN A 1 72 ? -16.818 1.673 24.047 1.00 85.81 72 GLN A O 1
ATOM 554 N N . SER A 1 73 ? -14.668 2.277 24.197 1.00 87.06 73 SER A N 1
ATOM 555 C CA . SER A 1 73 ? -14.447 2.224 22.741 1.00 87.06 73 SER A CA 1
ATOM 556 C C . SER A 1 73 ? -14.460 0.826 22.124 1.00 87.06 73 SER A C 1
ATOM 558 O O . SER A 1 73 ? -14.638 0.675 20.921 1.00 87.06 73 SER A O 1
ATOM 560 N N . LYS A 1 74 ? -14.212 -0.219 22.925 1.00 89.31 74 LYS A N 1
ATOM 561 C CA . LYS A 1 74 ? -14.142 -1.634 22.504 1.00 89.31 74 LYS A CA 1
ATOM 562 C C . LYS A 1 74 ? -13.149 -1.959 21.367 1.00 89.31 74 LYS A C 1
ATOM 564 O O . LYS A 1 74 ? -13.040 -3.129 21.006 1.00 89.31 74 LYS A O 1
ATOM 569 N N . ILE A 1 75 ? -12.335 -1.010 20.882 1.00 88.94 75 ILE A N 1
ATOM 570 C CA . ILE A 1 75 ? -11.354 -1.213 19.790 1.00 88.94 75 ILE A CA 1
ATOM 571 C C . ILE A 1 75 ? -10.456 -2.433 20.052 1.00 88.94 75 ILE A C 1
ATOM 573 O O . ILE A 1 75 ? -10.246 -3.267 19.175 1.00 88.94 75 ILE A O 1
ATOM 577 N N . ARG A 1 76 ? -9.941 -2.589 21.280 1.00 87.25 76 ARG A N 1
ATOM 578 C CA . ARG A 1 76 ? -9.074 -3.730 21.638 1.00 87.25 76 ARG A CA 1
ATOM 579 C C . ARG A 1 76 ? -9.786 -5.077 21.498 1.00 87.25 76 ARG A C 1
ATOM 581 O O . ARG A 1 76 ? -9.170 -6.038 21.048 1.00 87.25 76 ARG A O 1
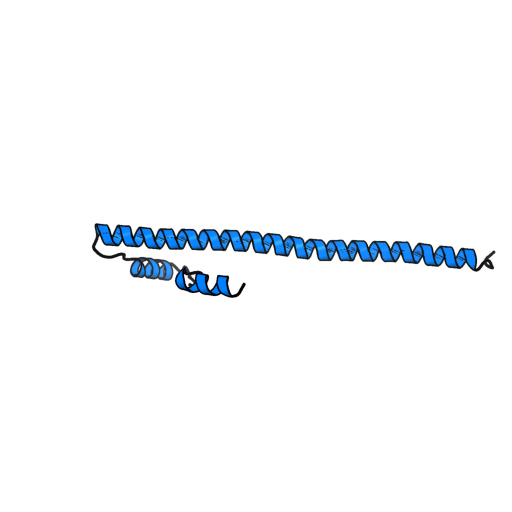ATOM 588 N N . VAL A 1 77 ? -11.067 -5.133 21.858 1.00 90.38 77 VAL A N 1
ATOM 589 C CA . VAL A 1 77 ? -11.895 -6.341 21.751 1.00 90.38 77 VAL A CA 1
ATOM 590 C C . VAL A 1 77 ? -12.143 -6.675 20.284 1.00 90.38 77 VAL A C 1
ATOM 592 O O . VAL A 1 77 ? -11.974 -7.823 19.884 1.00 90.38 77 VAL A O 1
ATOM 595 N N . VAL A 1 78 ? -12.471 -5.669 19.467 1.00 90.56 78 VAL A N 1
ATOM 596 C CA . VAL A 1 78 ? -12.652 -5.838 18.018 1.00 90.56 78 VAL A CA 1
ATOM 597 C C . VAL A 1 78 ? -11.364 -6.355 17.375 1.00 90.56 78 VAL A C 1
ATOM 599 O O . VAL A 1 78 ? -11.389 -7.391 16.716 1.00 90.56 78 VAL A O 1
ATOM 602 N N . ARG A 1 79 ? -10.212 -5.732 17.653 1.00 90.06 79 ARG A N 1
ATOM 603 C CA . ARG A 1 79 ? -8.907 -6.196 17.150 1.00 90.06 79 ARG A CA 1
ATOM 604 C C . ARG A 1 79 ? -8.570 -7.622 17.589 1.00 90.06 79 ARG A C 1
ATOM 606 O O . ARG A 1 79 ? -7.981 -8.369 16.812 1.00 90.06 79 ARG A O 1
ATOM 613 N N . ALA A 1 80 ? -8.922 -8.014 18.815 1.00 91.38 80 ALA A N 1
ATOM 614 C CA . ALA A 1 80 ? -8.724 -9.383 19.291 1.00 91.38 80 ALA A CA 1
ATOM 615 C C . ALA A 1 80 ? -9.597 -10.385 18.519 1.00 91.38 80 ALA A C 1
ATOM 617 O O . ALA A 1 80 ? -9.088 -11.417 18.090 1.00 91.38 80 ALA A O 1
ATOM 618 N N . LYS A 1 81 ? -10.871 -10.056 18.269 1.00 93.75 81 LYS A N 1
ATOM 619 C CA . LYS A 1 81 ? -11.776 -10.890 17.463 1.00 93.75 81 LYS A CA 1
ATOM 620 C C . LYS A 1 81 ? -11.308 -11.026 16.014 1.00 93.75 81 LYS A C 1
ATOM 622 O O . LYS A 1 81 ? -11.305 -12.128 15.483 1.00 93.75 81 LYS A O 1
ATOM 627 N N . VAL A 1 82 ? -10.850 -9.935 15.399 1.00 91.75 82 VAL A N 1
ATOM 628 C CA . VAL A 1 82 ? -10.299 -9.956 14.032 1.00 91.75 82 VAL A CA 1
ATOM 629 C C . VAL A 1 82 ? -9.061 -10.859 13.951 1.00 91.75 82 VAL A C 1
ATOM 631 O O . VAL A 1 82 ? -8.948 -11.658 13.026 1.00 91.75 82 VAL A O 1
ATOM 634 N N . LYS A 1 83 ? -8.179 -10.820 14.961 1.00 91.88 83 LYS A N 1
ATOM 635 C CA . LYS A 1 83 ? -7.045 -11.755 15.062 1.00 91.88 83 LYS A CA 1
ATOM 636 C C . LYS A 1 83 ? -7.484 -13.209 15.234 1.00 91.88 83 LYS A C 1
ATOM 638 O O . LYS A 1 83 ? -6.904 -14.090 14.610 1.00 91.88 83 LYS A O 1
ATOM 643 N N . GLN A 1 84 ? -8.494 -13.467 16.064 1.00 93.44 84 GLN A N 1
ATOM 644 C CA . GLN A 1 84 ? -9.051 -14.812 16.257 1.00 93.44 84 GLN A CA 1
ATOM 645 C C . GLN A 1 84 ? -9.704 -15.361 14.983 1.00 93.44 84 GLN A C 1
ATOM 647 O O . GLN A 1 84 ? -9.646 -16.561 14.746 1.00 93.44 84 GLN A O 1
ATOM 652 N N . ALA A 1 85 ? -10.258 -14.491 14.137 1.00 92.94 85 ALA A N 1
ATOM 653 C CA . ALA A 1 85 ? -10.768 -14.852 12.816 1.00 92.94 85 ALA A CA 1
ATOM 654 C C . ALA A 1 85 ? -9.658 -15.155 11.784 1.00 92.94 85 ALA A C 1
ATOM 656 O O . ALA A 1 85 ? -9.960 -15.423 10.626 1.00 92.94 85 ALA A O 1
ATOM 657 N N . GLY A 1 86 ? -8.381 -15.117 12.185 1.00 93.12 86 GLY A N 1
ATOM 658 C CA . GLY A 1 86 ? -7.237 -15.477 11.346 1.00 93.12 86 GLY A CA 1
ATOM 6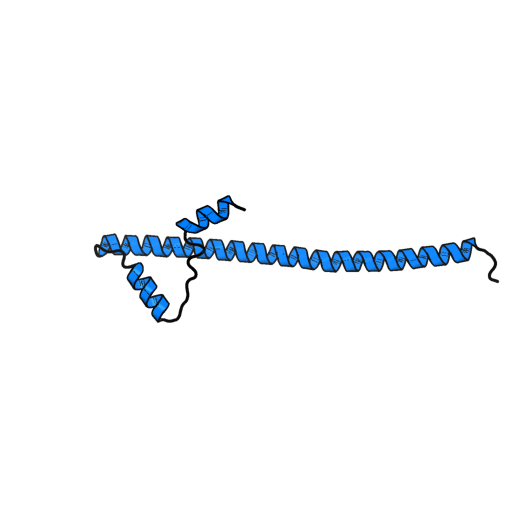59 C C . GLY A 1 86 ? -6.592 -14.306 10.604 1.00 93.12 86 GLY A C 1
ATOM 660 O O . GLY A 1 86 ? -5.593 -14.501 9.914 1.00 93.12 86 GLY A O 1
ATOM 661 N N . PHE A 1 87 ? -7.099 -13.079 10.758 1.00 89.62 87 PHE A N 1
ATOM 662 C CA . PHE A 1 87 ? -6.510 -11.913 10.102 1.00 89.62 87 PHE A CA 1
ATOM 663 C C . PHE A 1 87 ? -5.309 -11.381 10.886 1.00 89.62 87 PHE A C 1
ATOM 665 O O . PHE A 1 87 ? -5.378 -11.099 12.086 1.00 89.62 87 PHE A O 1
ATOM 672 N N . PHE A 1 88 ? -4.192 -11.190 10.186 1.00 84.06 88 PHE A N 1
ATOM 673 C CA . PHE A 1 88 ? -2.972 -10.640 10.760 1.00 84.06 88 PHE A CA 1
ATOM 674 C C . PHE A 1 88 ? -2.830 -9.154 10.436 1.00 84.06 88 PHE A C 1
ATOM 676 O O . PHE A 1 88 ? -2.995 -8.731 9.295 1.00 84.06 88 PHE A O 1
ATOM 683 N N . TRP A 1 89 ? -2.451 -8.360 11.437 1.00 82.25 89 TRP A N 1
ATOM 684 C CA . TRP A 1 89 ? -2.177 -6.941 11.250 1.00 82.25 89 TRP A CA 1
ATOM 685 C C . TRP A 1 89 ? -0.778 -6.586 11.741 1.00 82.25 89 TRP A C 1
ATOM 687 O O . TRP A 1 89 ? -0.462 -6.727 12.924 1.00 82.25 89 TRP A O 1
ATOM 697 N N . SER A 1 90 ? 0.050 -6.088 10.821 1.00 80.12 90 SER A N 1
ATOM 698 C CA . SER A 1 90 ? 1.465 -5.780 11.062 1.00 80.12 90 SER A CA 1
ATOM 699 C C . SER A 1 90 ? 1.696 -4.567 11.971 1.00 80.12 90 SER A C 1
ATOM 701 O O . SER A 1 90 ? 2.799 -4.393 12.483 1.00 80.12 90 SER A O 1
ATOM 703 N N . GLN A 1 91 ? 0.689 -3.700 12.146 1.00 74.81 91 GLN A N 1
ATOM 704 C CA . GLN A 1 91 ? 0.752 -2.435 12.899 1.00 74.81 91 GLN A CA 1
ATOM 705 C C . GLN A 1 91 ? 1.806 -1.417 12.420 1.00 74.81 91 GLN A C 1
ATOM 707 O O . GLN A 1 91 ? 1.965 -0.361 13.044 1.00 74.81 91 GLN A O 1
ATOM 712 N N . ARG A 1 92 ? 2.516 -1.689 11.316 1.00 70.88 92 ARG A N 1
ATOM 713 C CA . ARG A 1 92 ? 3.614 -0.840 10.816 1.00 70.88 92 ARG A CA 1
ATOM 714 C C . ARG A 1 92 ? 3.139 0.558 10.417 1.00 70.88 92 ARG A C 1
ATOM 716 O O . ARG A 1 92 ? 3.858 1.521 10.647 1.00 70.88 92 ARG A O 1
ATOM 723 N N . PHE A 1 93 ? 1.914 0.663 9.909 1.00 67.25 93 PHE A N 1
ATOM 724 C CA . PHE A 1 93 ? 1.339 1.896 9.362 1.00 67.25 93 PHE A CA 1
ATOM 725 C C . PHE A 1 93 ? 0.262 2.521 10.262 1.00 67.25 93 PHE A C 1
ATOM 727 O O . PHE A 1 93 ? -0.670 3.152 9.788 1.00 67.25 93 PHE A O 1
ATOM 734 N N . THR A 1 94 ? 0.372 2.350 11.582 1.00 67.62 94 THR A N 1
ATOM 735 C CA . THR A 1 94 ? -0.492 3.066 12.539 1.00 67.62 94 THR A CA 1
ATOM 736 C C . THR A 1 94 ? -0.158 4.560 12.566 1.00 67.62 94 THR A C 1
ATOM 738 O O . THR A 1 94 ? 1.017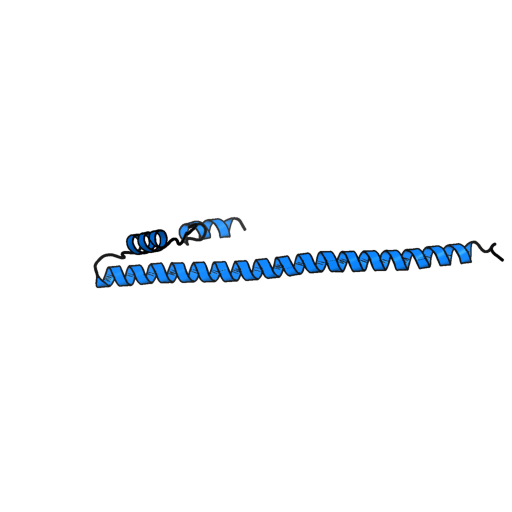 4.884 12.414 1.00 67.62 94 THR A O 1
ATOM 741 N N . PRO A 1 95 ? -1.105 5.487 12.831 1.00 62.12 95 PRO A N 1
ATOM 742 C CA . PRO A 1 95 ? -0.836 6.930 12.757 1.00 62.12 95 PRO A CA 1
ATOM 743 C C . PRO A 1 95 ? 0.363 7.369 13.615 1.00 62.12 95 PRO A C 1
ATOM 745 O O . PRO A 1 95 ? 1.182 8.178 13.185 1.00 62.12 95 PRO A O 1
ATOM 748 N N . GLY A 1 96 ? 0.537 6.755 14.793 1.00 63.12 96 GLY A N 1
ATOM 749 C CA . GLY A 1 96 ? 1.677 7.009 15.682 1.00 63.12 96 GLY A CA 1
ATOM 750 C C . GLY A 1 96 ? 3.033 6.499 15.171 1.00 63.12 96 GLY A C 1
ATOM 751 O O . GLY A 1 96 ? 4.060 7.032 15.572 1.00 63.12 96 GLY A O 1
ATOM 752 N N . ARG A 1 97 ? 3.067 5.496 14.282 1.00 61.97 97 ARG A N 1
ATOM 753 C CA . ARG A 1 97 ? 4.306 4.958 13.680 1.00 61.97 97 ARG A CA 1
ATOM 754 C C . ARG A 1 97 ? 4.554 5.471 12.260 1.00 61.97 97 ARG A C 1
ATOM 756 O O . ARG A 1 97 ? 5.700 5.698 11.888 1.00 61.97 97 ARG A O 1
ATOM 763 N N . ALA A 1 98 ? 3.496 5.715 11.490 1.00 56.66 98 ALA A N 1
ATOM 764 C CA . ALA A 1 98 ? 3.556 6.250 10.133 1.00 56.66 98 ALA A CA 1
ATOM 765 C C . ALA A 1 98 ? 4.100 7.689 10.093 1.00 56.66 98 ALA A C 1
ATOM 767 O O . ALA A 1 98 ? 4.796 8.049 9.145 1.00 56.66 98 ALA A O 1
ATOM 768 N N . LYS A 1 99 ? 3.852 8.493 11.141 1.00 58.09 99 LYS A N 1
ATOM 769 C CA . LYS A 1 99 ? 4.423 9.846 11.275 1.00 58.09 99 LYS A CA 1
ATOM 770 C C . LYS A 1 99 ? 5.958 9.833 11.329 1.00 58.09 99 LYS A C 1
ATOM 772 O O . LYS A 1 99 ? 6.584 10.716 10.759 1.00 58.09 99 LYS A O 1
ATOM 777 N N . ASN A 1 100 ? 6.556 8.797 11.925 1.00 53.75 100 ASN A N 1
ATOM 778 C CA . ASN A 1 100 ? 8.011 8.623 11.949 1.00 53.75 100 ASN A CA 1
ATOM 779 C C . ASN A 1 100 ? 8.564 8.111 10.614 1.00 53.75 100 ASN A C 1
ATOM 781 O O . ASN A 1 100 ? 9.660 8.501 10.238 1.00 53.75 100 ASN A O 1
ATOM 785 N N . LEU A 1 101 ? 7.821 7.284 9.868 1.00 54.66 101 LEU A N 1
ATOM 786 C CA . LEU A 1 101 ? 8.276 6.794 8.559 1.00 54.66 101 LEU A CA 1
ATOM 787 C C . LEU A 1 101 ? 8.346 7.913 7.505 1.00 54.66 101 LEU A C 1
ATOM 789 O O . LEU A 1 101 ? 9.291 7.955 6.727 1.00 54.66 101 LEU A O 1
ATOM 793 N N . ARG A 1 102 ? 7.374 8.840 7.510 1.00 52.59 102 ARG A N 1
ATOM 794 C CA . ARG A 1 102 ? 7.331 10.004 6.600 1.00 52.59 102 ARG A CA 1
ATOM 795 C C . ARG A 1 102 ? 8.365 11.095 6.924 1.00 52.59 102 ARG A C 1
ATOM 797 O O . ARG A 1 102 ? 8.521 12.008 6.134 1.00 52.59 102 ARG A O 1
ATOM 804 N N . SER A 1 103 ? 9.047 11.019 8.070 1.00 50.78 103 SER A N 1
ATOM 805 C CA . SER A 1 103 ? 10.118 11.957 8.448 1.00 50.78 103 SER A CA 1
ATOM 806 C C . SER A 1 103 ? 11.501 11.534 7.932 1.00 50.78 103 SER A C 1
ATOM 808 O O . SER A 1 103 ? 12.454 12.294 8.085 1.00 50.78 103 SER A O 1
ATOM 810 N N . ILE A 1 104 ? 11.631 10.308 7.413 1.00 49.62 104 ILE A N 1
ATOM 811 C CA . ILE A 1 104 ? 12.913 9.693 7.022 1.00 49.62 104 ILE A CA 1
ATOM 812 C C . ILE A 1 104 ? 12.946 9.398 5.503 1.00 49.62 104 ILE A C 1
ATOM 814 O O . ILE A 1 104 ? 13.992 9.032 4.975 1.00 49.62 104 ILE A O 1
ATOM 818 N N . MET A 1 105 ? 11.816 9.558 4.800 1.00 43.09 105 MET A N 1
ATOM 819 C CA . MET A 1 105 ? 11.729 9.598 3.329 1.00 43.09 105 MET A CA 1
ATOM 820 C C . MET A 1 105 ? 11.662 11.043 2.858 1.00 43.09 105 MET A C 1
ATOM 822 O O . MET A 1 105 ? 12.222 11.308 1.775 1.00 43.09 105 MET A O 1
#

Secondary structure (DSSP, 8-state):
----HHHHHHHHHHHHHHHHHHHHHHHHHHHHHHHHHHHHHHHHHHHHHHHHHHHHHHHHHHHHHHHHHHSS--HHHHHHHHHHTT-----TT-HHHHHHHTTT-

pLDDT: mean 81.25, std 11.76, range [43.09, 93.75]

Foldseek 3Di:
DPDDVVVVVCVVVVVVVVVVVVVVVVVCVVVVVVVVVVVVVVVVVVVVLVVVAVVLVVLVVCLVVCCVVPVGSCSVVVVVVCVVVVDDDPCCSHPVNVVVVVVVD

Organism: Halochromatium salexigens (NCBI:txid49447)